Protein AF-A0A954RW34-F1 (afdb_monomer_lite)

Secondary structure (DSSP, 8-state):
-HHHHHHHHHHHHHHHTT-TTGGGSPPHHHHHHHHHHHHHHHHHHHHHHHHHHTT--TTHHHHHHHHHHHHHHHHHHHSSTTHHHHHHHHHHHHIIIIIHHHHHHHHHHHHHHH--

Structure (mmCIF, N/CA/C/O backbone):
data_AF-A0A954RW34-F1
#
_entry.id   AF-A0A954RW34-F1
#
loop_
_atom_site.group_PDB
_atom_site.id
_atom_site.type_symbol
_atom_site.label_atom_id
_atom_site.label_alt_id
_atom_site.label_comp_id
_atom_site.label_asym_id
_atom_site.label_entity_id
_atom_site.label_seq_id
_atom_site.pdbx_PDB_ins_code
_atom_site.Cartn_x
_atom_site.Cartn_y
_atom_site.Cartn_z
_atom_site.occupancy
_atom_site.B_iso_or_equiv
_atom_site.auth_seq_id
_atom_site.auth_comp_id
_atom_site.auth_asym_id
_atom_site.auth_atom_id
_atom_site.pdbx_PDB_model_num
ATOM 1 N N . MET A 1 1 ? 8.282 -12.244 2.580 1.00 64.62 1 MET A N 1
ATOM 2 C CA . MET A 1 1 ? 9.454 -11.401 2.232 1.00 64.62 1 MET A CA 1
ATOM 3 C C . MET A 1 1 ? 10.504 -12.146 1.412 1.00 64.62 1 MET A C 1
ATOM 5 O O . MET A 1 1 ? 10.832 -11.660 0.340 1.00 64.62 1 MET A O 1
ATOM 9 N N . LEU A 1 2 ? 10.958 -13.339 1.829 1.00 74.88 2 LEU A N 1
ATOM 10 C CA . LEU A 1 2 ? 11.878 -14.179 1.035 1.00 74.88 2 LEU A CA 1
ATOM 11 C C . LEU A 1 2 ? 11.380 -14.440 -0.400 1.00 74.88 2 LEU A C 1
ATOM 13 O O . LEU A 1 2 ? 12.141 -14.278 -1.344 1.00 74.88 2 LEU A O 1
ATOM 17 N N . GLY A 1 3 ? 10.086 -14.727 -0.583 1.00 76.81 3 GLY A N 1
ATOM 18 C CA . GLY A 1 3 ? 9.504 -14.915 -1.920 1.00 76.81 3 GLY A CA 1
ATOM 19 C C . GLY A 1 3 ? 9.560 -13.676 -2.826 1.00 76.81 3 GLY A C 1
ATOM 20 O O . GLY A 1 3 ? 9.724 -13.821 -4.031 1.00 76.81 3 GLY A O 1
ATOM 21 N N . GLY A 1 4 ? 9.493 -12.462 -2.264 1.00 75.75 4 GLY A N 1
ATOM 22 C CA . GLY A 1 4 ? 9.601 -11.219 -3.039 1.00 75.75 4 GLY A CA 1
ATOM 23 C C . GLY A 1 4 ? 11.022 -10.983 -3.549 1.00 75.75 4 GLY A C 1
ATOM 24 O O . GLY A 1 4 ? 11.208 -10.639 -4.710 1.00 75.75 4 GLY A O 1
ATOM 25 N N . LEU A 1 5 ? 12.028 -11.255 -2.711 1.00 77.19 5 LEU A N 1
ATOM 26 C CA . LEU A 1 5 ? 13.436 -11.230 -3.121 1.00 77.19 5 LEU A CA 1
ATOM 27 C C . LEU A 1 5 ? 13.737 -12.288 -4.186 1.00 77.19 5 LEU A C 1
ATOM 29 O O . LEU A 1 5 ? 14.382 -11.978 -5.180 1.00 77.19 5 LEU A O 1
ATOM 33 N N . VAL A 1 6 ? 13.223 -13.511 -4.019 1.00 82.44 6 VAL A N 1
ATOM 34 C CA . VAL A 1 6 ? 13.368 -14.579 -5.021 1.00 82.44 6 VAL A CA 1
ATOM 35 C C . VAL A 1 6 ? 12.725 -14.172 -6.348 1.00 82.44 6 VAL A C 1
ATOM 37 O O . VAL A 1 6 ? 13.348 -14.336 -7.391 1.00 82.44 6 VAL A O 1
ATOM 40 N N . ALA A 1 7 ? 11.526 -13.585 -6.320 1.00 78.06 7 ALA A N 1
ATOM 41 C CA . ALA A 1 7 ? 10.860 -13.087 -7.521 1.00 78.06 7 ALA A CA 1
ATOM 42 C C . ALA A 1 7 ? 11.641 -11.944 -8.190 1.00 78.06 7 ALA A C 1
ATOM 44 O O . ALA A 1 7 ? 11.799 -11.945 -9.408 1.00 78.06 7 ALA A O 1
ATOM 45 N N . TRP A 1 8 ? 12.183 -11.001 -7.411 1.00 79.31 8 TRP A N 1
ATOM 46 C CA . TRP A 1 8 ? 13.007 -9.914 -7.942 1.00 79.31 8 TRP A CA 1
ATOM 47 C C . TRP A 1 8 ? 14.288 -10.437 -8.598 1.00 79.31 8 TRP A C 1
ATOM 49 O O . TRP A 1 8 ? 14.586 -10.068 -9.731 1.00 79.31 8 TRP A O 1
ATOM 59 N N . CYS A 1 9 ? 14.999 -11.354 -7.935 1.00 75.38 9 CYS A N 1
ATOM 60 C CA . CYS A 1 9 ? 16.195 -11.993 -8.483 1.00 75.38 9 CYS A CA 1
ATOM 61 C C . CYS A 1 9 ? 15.887 -12.827 -9.734 1.00 75.38 9 CYS A C 1
ATOM 63 O O . CYS A 1 9 ? 16.655 -12.792 -10.692 1.00 75.38 9 CYS A O 1
ATOM 65 N N . ALA A 1 10 ? 14.759 -13.544 -9.759 1.00 78.00 10 ALA A N 1
ATOM 66 C CA . ALA A 1 10 ? 14.333 -14.319 -10.921 1.00 78.00 10 ALA A CA 1
ATOM 67 C C . ALA A 1 10 ? 14.051 -13.416 -12.132 1.00 78.00 10 ALA A C 1
ATOM 69 O O . ALA A 1 10 ? 14.506 -13.714 -13.234 1.00 78.00 10 ALA A O 1
ATOM 70 N N . VAL A 1 11 ? 13.364 -12.286 -11.929 1.00 76.38 11 VAL A N 1
ATOM 71 C CA . VAL A 1 11 ? 13.095 -11.315 -13.001 1.00 76.38 11 VAL A CA 1
ATOM 72 C C . VAL A 1 11 ? 14.373 -10.597 -13.440 1.00 76.38 11 VAL A C 1
ATOM 74 O O . VAL A 1 11 ? 14.574 -10.411 -14.637 1.00 76.38 11 VAL A O 1
ATOM 77 N N . ALA A 1 12 ? 15.275 -10.261 -12.512 1.00 75.94 12 ALA A N 1
ATOM 78 C CA . ALA A 1 12 ? 16.587 -9.703 -12.841 1.00 75.94 12 ALA A CA 1
ATOM 79 C C . ALA A 1 12 ? 17.424 -10.667 -13.699 1.00 75.94 12 ALA A C 1
ATOM 81 O O . ALA A 1 12 ? 17.988 -10.249 -14.707 1.00 75.94 12 ALA A O 1
ATOM 82 N N . GLY A 1 13 ? 17.443 -11.959 -13.352 1.00 75.38 13 GLY A N 1
ATOM 83 C CA . GLY A 1 13 ? 18.112 -12.994 -14.143 1.00 75.38 13 GLY A CA 1
ATOM 84 C C . GLY A 1 13 ? 17.498 -13.166 -15.534 1.00 75.38 13 GLY A C 1
ATOM 85 O O . GLY A 1 13 ? 18.224 -13.297 -16.513 1.00 75.38 13 GLY A O 1
ATOM 86 N N . LEU A 1 14 ? 16.169 -13.087 -15.645 1.00 74.69 14 LEU A N 1
ATOM 87 C CA . LEU A 1 14 ? 15.470 -13.153 -16.932 1.00 74.69 14 LEU A CA 1
ATOM 88 C C . LEU A 1 14 ? 15.799 -11.965 -17.844 1.00 74.69 14 LEU A C 1
ATOM 90 O O . LEU A 1 14 ? 15.942 -12.140 -19.051 1.00 74.69 14 LEU A O 1
ATOM 94 N N . HIS A 1 15 ? 15.943 -10.775 -17.255 1.00 69.69 15 HIS A N 1
ATOM 95 C CA . HIS A 1 15 ? 16.345 -9.560 -17.962 1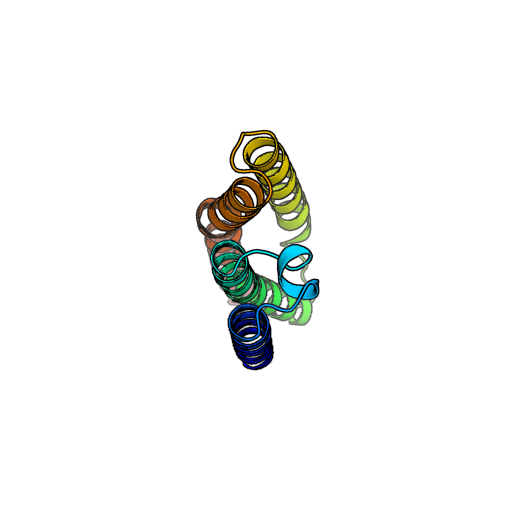.00 69.69 15 HIS A CA 1
ATOM 96 C C . HIS A 1 15 ? 17.798 -9.626 -18.445 1.00 69.69 15 HIS A C 1
ATOM 98 O O . HIS A 1 15 ? 18.115 -9.093 -19.502 1.00 69.69 15 HIS A O 1
ATOM 104 N N . TRP A 1 16 ? 18.673 -10.285 -17.680 1.00 71.88 16 TRP A N 1
ATOM 105 C CA . TRP A 1 16 ? 20.082 -10.480 -18.032 1.00 71.88 16 TRP A CA 1
ATOM 106 C C . TRP A 1 16 ? 20.282 -11.501 -19.159 1.00 71.88 16 TRP A C 1
ATOM 108 O O . TRP A 1 16 ? 21.260 -11.427 -19.891 1.00 71.88 16 TRP A O 1
ATOM 118 N N . LEU A 1 17 ? 19.344 -12.439 -19.305 1.00 79.00 17 LEU A N 1
ATOM 119 C CA . LEU A 1 17 ? 19.338 -13.456 -20.360 1.00 79.00 17 LEU A CA 1
ATOM 120 C C . LEU A 1 17 ? 18.634 -12.991 -21.650 1.00 79.00 17 LEU A C 1
ATOM 122 O O . LEU A 1 17 ? 18.466 -13.806 -22.553 1.00 79.00 17 LEU A O 1
ATOM 126 N N . GLU A 1 18 ? 18.191 -11.725 -21.717 1.00 71.56 18 GLU A N 1
ATOM 127 C CA . GLU A 1 18 ? 17.484 -11.108 -22.859 1.00 71.56 18 GLU A CA 1
ATOM 128 C C . GLU A 1 18 ? 16.353 -11.979 -23.439 1.00 71.56 18 GLU A C 1
ATOM 130 O O . GLU A 1 18 ? 16.065 -11.977 -24.635 1.00 71.56 18 GLU A O 1
ATOM 135 N N . LEU A 1 19 ? 15.688 -12.759 -22.582 1.00 72.38 19 LEU A N 1
ATOM 136 C CA . LEU A 1 19 ? 14.613 -13.632 -23.026 1.00 72.38 19 LEU A CA 1
ATOM 137 C C . LEU A 1 19 ? 13.400 -12.782 -23.439 1.00 72.38 19 LEU A C 1
ATOM 139 O O . LEU A 1 19 ? 13.033 -11.862 -22.708 1.00 72.38 19 LEU A O 1
ATOM 143 N N . PRO A 1 20 ? 12.671 -13.141 -24.512 1.00 68.81 20 PRO A N 1
ATOM 144 C CA . PRO A 1 20 ? 11.463 -12.424 -24.946 1.00 68.81 20 PRO A CA 1
ATOM 145 C C . PRO A 1 20 ? 10.329 -12.442 -23.900 1.00 68.81 20 PRO A C 1
ATOM 147 O O . PRO A 1 20 ? 9.342 -11.720 -24.012 1.00 68.81 20 PRO A O 1
ATOM 150 N N . LEU A 1 21 ? 10.461 -13.255 -22.845 1.00 60.88 21 LEU A N 1
ATOM 151 C CA . LEU A 1 21 ? 9.586 -13.218 -21.673 1.00 60.88 21 LEU A CA 1
ATOM 152 C C . LEU A 1 21 ? 9.810 -11.979 -20.787 1.00 60.88 21 LEU A C 1
ATOM 154 O O . LEU A 1 21 ? 8.887 -11.585 -20.077 1.00 60.88 21 LEU A O 1
ATOM 158 N N . ALA A 1 22 ? 10.999 -11.371 -20.820 1.00 59.53 22 ALA A N 1
ATOM 159 C CA . ALA A 1 22 ? 11.336 -10.192 -20.026 1.00 59.53 22 ALA A CA 1
ATOM 160 C C . ALA A 1 22 ? 10.514 -8.964 -20.447 1.00 59.53 22 ALA A C 1
ATOM 162 O O . ALA A 1 22 ? 10.088 -8.205 -19.585 1.00 59.53 22 ALA A O 1
ATOM 163 N N . GLU A 1 23 ? 10.183 -8.827 -21.736 1.00 61.62 23 GLU A N 1
ATOM 164 C CA . GLU A 1 23 ? 9.311 -7.749 -22.236 1.00 61.62 23 GLU A CA 1
ATOM 165 C C . GLU A 1 23 ? 7.849 -7.889 -21.786 1.00 61.62 23 GLU A C 1
ATOM 167 O O . GLU A 1 23 ? 7.107 -6.909 -21.749 1.00 61.62 23 GLU A O 1
ATOM 172 N N . ARG A 1 24 ? 7.417 -9.104 -21.421 1.00 64.50 24 ARG A N 1
ATOM 173 C CA . ARG A 1 24 ? 6.075 -9.358 -20.870 1.00 64.50 24 ARG A CA 1
ATOM 174 C C . ARG A 1 24 ? 6.005 -9.195 -19.355 1.00 64.50 24 ARG A C 1
ATOM 176 O O . ARG A 1 24 ? 4.907 -9.137 -18.802 1.00 64.50 24 ARG A O 1
ATOM 183 N N . LEU A 1 25 ? 7.152 -9.160 -18.685 1.00 64.81 25 LEU A N 1
ATOM 184 C CA . LEU A 1 25 ? 7.245 -8.982 -17.243 1.00 64.81 25 LEU A CA 1
ATOM 185 C C . LEU A 1 25 ? 7.374 -7.500 -16.893 1.00 64.81 25 LEU A C 1
ATOM 187 O O . LEU A 1 25 ? 7.884 -6.686 -17.658 1.00 64.81 25 LEU A O 1
ATOM 191 N N . LEU A 1 26 ? 6.877 -7.144 -15.708 1.00 64.56 26 LEU A N 1
ATOM 192 C CA . LEU A 1 26 ? 6.955 -5.777 -15.206 1.00 64.56 26 LEU A CA 1
ATOM 193 C C . LEU A 1 26 ? 8.433 -5.341 -15.128 1.00 64.56 26 LEU A C 1
ATOM 195 O O . LEU A 1 26 ? 9.254 -6.121 -14.632 1.00 64.56 26 LEU A O 1
ATOM 199 N N . PRO A 1 27 ? 8.781 -4.103 -15.530 1.00 73.56 27 PRO A N 1
ATOM 200 C CA . PRO A 1 27 ? 10.154 -3.631 -15.423 1.00 73.56 27 PRO A CA 1
ATOM 201 C C . PRO A 1 27 ? 10.669 -3.732 -13.975 1.00 73.56 27 PRO A C 1
ATOM 203 O O . PRO A 1 27 ? 9.904 -3.606 -13.014 1.00 73.56 27 PRO A O 1
ATOM 206 N N . LEU A 1 28 ? 11.983 -3.906 -13.791 1.00 74.75 28 LEU A N 1
ATOM 207 C CA . LEU A 1 28 ? 12.587 -4.120 -12.461 1.00 74.75 28 LEU A CA 1
ATOM 208 C C . LEU A 1 28 ? 12.226 -3.030 -11.433 1.00 74.75 28 LEU A C 1
ATOM 210 O O . LEU A 1 28 ? 12.102 -3.314 -10.241 1.00 74.75 28 LEU A O 1
ATOM 214 N N . LYS A 1 29 ? 12.054 -1.783 -11.891 1.00 77.00 29 LYS A N 1
ATOM 215 C CA . LYS A 1 29 ? 11.732 -0.623 -11.044 1.00 77.00 29 LYS A CA 1
ATOM 216 C C . LYS A 1 29 ? 10.335 -0.726 -10.404 1.00 77.00 29 LYS A C 1
ATOM 218 O O . LYS A 1 29 ? 10.272 -0.755 -9.175 1.00 77.00 29 LYS A O 1
ATOM 223 N N . PRO A 1 30 ? 9.221 -0.815 -11.162 1.00 80.25 30 PRO A N 1
ATOM 224 C CA . PRO A 1 30 ? 7.898 -0.998 -10.570 1.00 80.25 30 PRO A CA 1
ATOM 225 C C . PRO A 1 30 ? 7.792 -2.299 -9.771 1.00 80.25 30 PRO A C 1
ATOM 227 O O . PRO A 1 30 ? 7.103 -2.317 -8.757 1.00 80.25 30 PRO A O 1
ATOM 230 N N . LEU A 1 31 ? 8.524 -3.356 -10.140 1.00 81.06 31 LEU A N 1
ATOM 231 C CA . LEU A 1 31 ? 8.545 -4.596 -9.363 1.00 81.06 31 LEU A CA 1
ATOM 232 C C . LEU A 1 31 ? 9.123 -4.388 -7.951 1.00 81.06 31 LEU A C 1
ATOM 234 O O . LEU A 1 31 ? 8.535 -4.854 -6.975 1.00 81.06 31 LEU A O 1
ATOM 238 N N . ALA A 1 32 ? 10.222 -3.640 -7.815 1.00 81.31 32 ALA A N 1
ATOM 239 C CA . ALA A 1 32 ? 10.798 -3.312 -6.508 1.00 81.31 32 ALA A CA 1
ATOM 240 C C . ALA A 1 32 ? 9.833 -2.492 -5.630 1.00 81.31 32 ALA A C 1
ATOM 242 O O . ALA A 1 32 ? 9.679 -2.778 -4.441 1.00 81.31 32 ALA A O 1
ATOM 243 N N . ILE A 1 33 ? 9.137 -1.514 -6.221 1.00 83.94 33 ILE A N 1
ATOM 244 C CA . ILE A 1 33 ? 8.136 -0.707 -5.505 1.00 83.94 33 ILE A CA 1
ATOM 245 C C . ILE A 1 33 ? 6.963 -1.588 -5.060 1.00 83.94 33 ILE A C 1
ATOM 247 O O . ILE A 1 33 ? 6.513 -1.481 -3.921 1.00 83.94 33 ILE A O 1
ATOM 251 N N . LEU A 1 34 ? 6.513 -2.512 -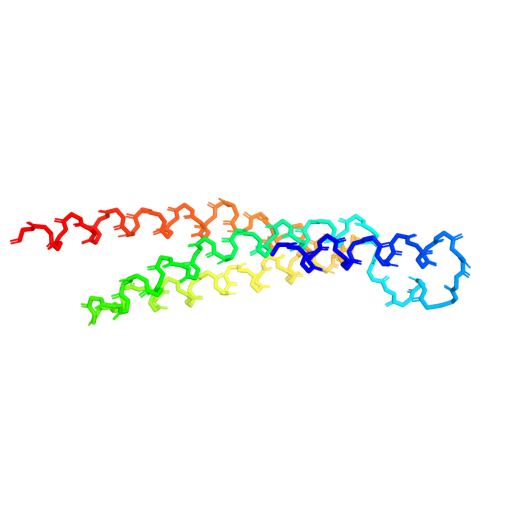5.912 1.00 84.50 34 LEU A N 1
ATOM 252 C CA . LEU A 1 34 ? 5.426 -3.435 -5.593 1.00 84.50 34 LEU A CA 1
ATOM 253 C C . LEU A 1 34 ? 5.796 -4.371 -4.435 1.00 84.50 34 LEU A C 1
ATOM 255 O O . LEU A 1 34 ? 4.976 -4.608 -3.549 1.00 84.50 34 LEU A O 1
ATOM 259 N N . ILE A 1 35 ? 7.045 -4.847 -4.382 1.00 84.25 35 ILE A N 1
ATOM 260 C CA . ILE A 1 35 ? 7.556 -5.585 -3.219 1.00 84.25 35 ILE A CA 1
ATOM 261 C C . ILE A 1 35 ? 7.480 -4.708 -1.965 1.00 84.25 35 ILE A C 1
ATOM 263 O O . ILE A 1 35 ? 6.970 -5.163 -0.941 1.00 84.25 35 ILE A O 1
ATOM 267 N N . GLY A 1 36 ? 7.894 -3.442 -2.041 1.00 84.44 36 GLY A N 1
ATOM 268 C CA . GLY A 1 36 ? 7.709 -2.480 -0.951 1.00 84.44 36 GLY A CA 1
ATOM 269 C C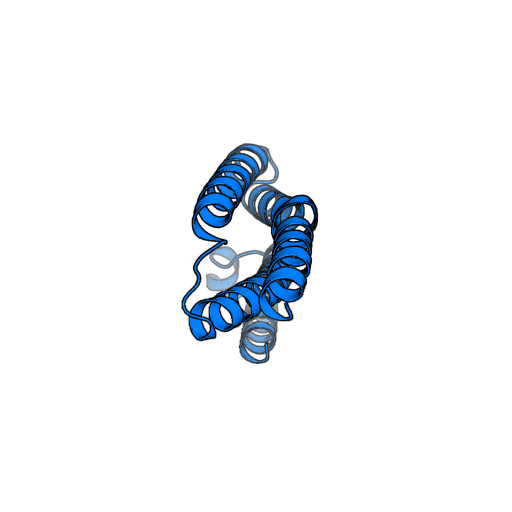 . GLY A 1 36 ? 6.245 -2.363 -0.506 1.00 84.44 36 GLY A C 1
ATOM 270 O O . GLY A 1 36 ? 5.957 -2.442 0.690 1.00 84.44 36 GLY A O 1
ATOM 271 N N . CYS A 1 37 ? 5.305 -2.275 -1.453 1.00 85.62 37 CYS A N 1
ATOM 272 C CA . CYS A 1 37 ? 3.871 -2.274 -1.156 1.00 85.62 37 CYS A CA 1
ATOM 273 C C . CYS A 1 37 ? 3.439 -3.528 -0.386 1.00 85.62 37 CYS A C 1
ATOM 275 O O . CYS A 1 37 ? 2.697 -3.411 0.587 1.00 85.62 37 CYS A O 1
ATOM 277 N N . THR A 1 38 ? 3.913 -4.720 -0.773 1.00 85.12 38 THR A N 1
ATOM 278 C CA . THR A 1 38 ? 3.557 -5.967 -0.067 1.00 85.12 38 THR A CA 1
ATOM 279 C C . THR A 1 38 ? 4.039 -5.978 1.383 1.00 85.12 38 THR A C 1
ATOM 281 O O . THR A 1 38 ? 3.322 -6.448 2.264 1.00 85.12 38 THR A O 1
ATOM 284 N N . ILE A 1 39 ? 5.215 -5.407 1.664 1.00 86.44 39 ILE A N 1
ATOM 285 C CA . ILE A 1 39 ? 5.740 -5.281 3.031 1.00 86.44 39 ILE A CA 1
ATOM 286 C C . ILE A 1 39 ? 4.808 -4.419 3.888 1.00 86.44 39 ILE A C 1
ATOM 288 O O . ILE A 1 39 ? 4.443 -4.812 4.996 1.00 86.44 39 ILE A O 1
ATOM 292 N N . LEU A 1 40 ? 4.395 -3.266 3.363 1.00 85.25 40 LEU A N 1
ATOM 293 C CA . LEU A 1 40 ? 3.473 -2.364 4.054 1.00 85.25 40 LEU A CA 1
ATOM 294 C C . LEU A 1 40 ? 2.103 -3.013 4.268 1.00 85.25 40 LEU A C 1
ATOM 296 O O . LEU A 1 40 ? 1.530 -2.902 5.350 1.00 85.25 40 LEU A O 1
ATOM 300 N N . HIS A 1 41 ? 1.612 -3.747 3.271 1.00 84.56 41 HIS A N 1
ATOM 301 C CA . HIS A 1 41 ? 0.345 -4.464 3.367 1.00 84.56 41 HIS A CA 1
ATOM 302 C C . HIS A 1 41 ? 0.370 -5.538 4.464 1.00 84.56 41 HIS A C 1
ATOM 304 O O . HIS A 1 41 ? -0.594 -5.678 5.210 1.00 84.56 41 HIS A O 1
ATOM 310 N N . HIS A 1 42 ? 1.494 -6.240 4.640 1.00 86.88 42 HIS A N 1
ATOM 311 C CA . HIS A 1 42 ? 1.644 -7.220 5.719 1.00 86.88 42 HIS A CA 1
ATOM 312 C C . HIS A 1 42 ? 1.549 -6.608 7.122 1.00 86.88 42 HIS A C 1
ATOM 314 O O . HIS A 1 42 ? 1.040 -7.264 8.035 1.00 86.88 42 HIS A O 1
ATOM 320 N N . ILE A 1 43 ? 2.024 -5.372 7.312 1.00 85.38 43 ILE A N 1
ATOM 321 C CA . ILE A 1 43 ? 1.888 -4.662 8.594 1.00 85.38 43 ILE A CA 1
ATOM 322 C C . ILE A 1 43 ? 0.409 -4.439 8.894 1.00 85.38 43 ILE A C 1
ATOM 324 O O . ILE A 1 43 ? -0.044 -4.751 9.997 1.00 85.38 43 ILE A O 1
ATOM 328 N N . SER A 1 44 ? -0.337 -3.952 7.899 1.00 83.75 44 SER A N 1
ATOM 329 C CA . SER A 1 44 ? -1.787 -3.836 7.977 1.00 83.75 44 SER A CA 1
ATOM 330 C C . SER A 1 44 ? -2.399 -5.199 8.306 1.00 83.75 44 SER A C 1
ATOM 332 O O . SER A 1 44 ? -2.882 -5.383 9.414 1.00 83.75 44 SER A O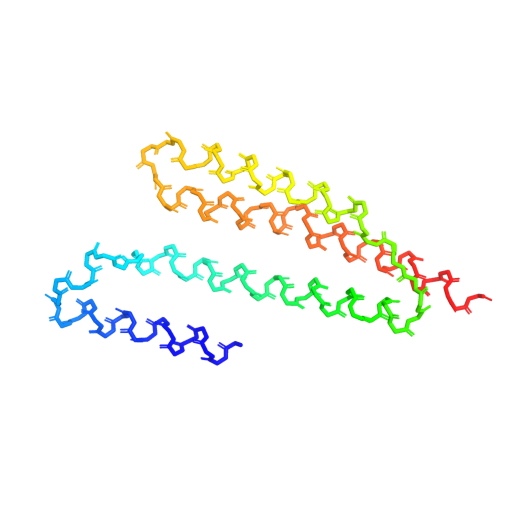 1
ATOM 334 N N . ASP A 1 45 ? -2.281 -6.221 7.465 1.00 84.38 45 ASP A N 1
ATOM 335 C CA . ASP A 1 45 ? -2.923 -7.520 7.726 1.00 84.38 45 ASP A CA 1
ATOM 336 C C . ASP A 1 45 ? -2.656 -8.096 9.124 1.00 84.38 45 ASP A C 1
ATOM 338 O O . ASP A 1 45 ? -3.581 -8.584 9.781 1.00 84.38 45 ASP A O 1
ATOM 342 N N . SER A 1 46 ? -1.429 -7.955 9.629 1.00 86.62 46 SER A N 1
ATOM 343 C CA . SER A 1 46 ? -1.066 -8.376 10.988 1.00 86.62 46 SER A CA 1
ATOM 344 C C . SER A 1 46 ? -1.894 -7.664 12.070 1.00 86.62 46 SER A C 1
ATOM 346 O O . SER A 1 46 ? -2.385 -8.300 13.005 1.00 86.62 46 SER A O 1
ATOM 348 N N . LEU A 1 47 ? -2.109 -6.351 11.940 1.00 84.25 47 LEU A N 1
ATOM 349 C CA . LEU A 1 47 ? -2.941 -5.557 12.854 1.00 84.25 47 LEU A CA 1
ATOM 350 C C . LEU A 1 47 ? -4.421 -5.973 12.795 1.00 84.25 47 LEU A C 1
ATOM 352 O O . LEU A 1 47 ? -5.103 -5.986 13.822 1.00 84.25 47 LEU A O 1
ATOM 356 N N . SER A 1 48 ? -4.921 -6.343 11.613 1.00 83.31 48 SER A N 1
ATOM 357 C CA . SER A 1 48 ? -6.314 -6.772 11.429 1.00 83.31 48 SER A CA 1
ATOM 358 C C . SER A 1 48 ? -6.550 -8.149 12.032 1.00 83.31 48 SER A C 1
ATOM 360 O O . SER A 1 48 ? -7.518 -8.348 12.768 1.00 83.31 48 SER A O 1
ATOM 362 N N . GLN A 1 49 ? -5.620 -9.083 11.817 1.00 85.38 49 GLN A N 1
ATOM 363 C CA . GLN A 1 49 ? -5.645 -10.392 12.469 1.00 85.38 49 GLN A CA 1
ATOM 364 C C . GLN A 1 49 ? -5.590 -10.258 13.998 1.00 85.38 49 GLN A C 1
ATOM 366 O O . GLN A 1 49 ? -6.362 -10.916 14.698 1.00 85.38 49 GLN A O 1
ATOM 371 N N . TYR A 1 50 ? -4.763 -9.346 14.525 1.00 83.94 50 TYR A N 1
ATOM 372 C CA . TYR A 1 50 ? -4.722 -9.048 15.960 1.00 83.94 50 TYR A CA 1
ATOM 373 C C . TYR A 1 50 ? -6.074 -8.549 16.504 1.00 83.94 50 TYR A C 1
ATOM 375 O O . TYR A 1 50 ? -6.505 -8.963 17.584 1.00 83.94 50 TYR A O 1
ATOM 383 N N . ALA A 1 51 ? -6.773 -7.679 15.770 1.00 81.38 51 ALA A N 1
ATOM 384 C CA . ALA A 1 51 ? -8.094 -7.199 16.181 1.00 81.38 51 ALA A CA 1
ATOM 385 C C . ALA A 1 51 ? -9.180 -8.280 16.093 1.00 81.38 51 ALA A C 1
ATOM 387 O O . ALA A 1 51 ? -9.998 -8.403 17.008 1.00 81.38 51 ALA A O 1
ATOM 388 N N . ARG A 1 52 ? -9.138 -9.129 15.059 1.00 81.56 52 ARG A N 1
ATOM 389 C CA . ARG A 1 52 ? -10.033 -10.289 14.929 1.00 81.56 52 ARG A CA 1
ATOM 390 C C . ARG A 1 52 ? -9.863 -11.287 16.068 1.00 81.56 52 ARG A C 1
ATOM 392 O O . ARG A 1 52 ? -10.860 -11.830 16.538 1.00 81.56 52 ARG A O 1
ATOM 399 N N . ALA A 1 53 ? -8.644 -11.465 16.581 1.00 83.56 53 ALA A N 1
ATOM 400 C CA . ALA A 1 53 ? -8.405 -12.282 17.773 1.00 83.56 53 ALA A CA 1
ATOM 401 C C . ALA A 1 53 ? -9.156 -11.755 19.015 1.00 83.56 53 ALA A C 1
ATOM 403 O O . ALA A 1 53 ? -9.569 -12.538 19.864 1.00 83.56 53 ALA A O 1
ATOM 404 N N . HIS A 1 54 ? -9.418 -10.445 19.084 1.00 81.12 54 HIS A N 1
ATOM 405 C CA . HIS A 1 54 ? -10.228 -9.808 20.129 1.00 81.12 54 HIS A CA 1
ATOM 406 C C . HIS A 1 54 ? -11.730 -9.745 19.778 1.00 81.12 54 HIS A C 1
ATOM 408 O O . HIS A 1 54 ? -12.490 -9.048 20.450 1.00 81.12 54 HIS A O 1
ATOM 414 N N . LYS A 1 55 ? -12.173 -10.458 18.726 1.00 77.12 55 LYS A N 1
ATOM 415 C CA . LYS A 1 55 ? -13.553 -10.483 18.200 1.00 77.12 55 LYS A CA 1
ATOM 416 C C . LYS A 1 55 ? -14.126 -9.099 17.866 1.00 77.12 55 LYS A C 1
ATOM 418 O O . LYS A 1 55 ? -15.336 -8.891 17.942 1.00 77.12 55 LYS A O 1
ATOM 423 N N . ARG A 1 56 ? -13.276 -8.138 17.490 1.00 75.94 56 ARG A N 1
ATOM 424 C CA . ARG A 1 56 ? -13.704 -6.810 17.029 1.00 75.94 56 ARG A CA 1
ATOM 425 C C . ARG A 1 56 ? -13.145 -6.543 15.639 1.00 75.94 56 ARG A C 1
ATOM 427 O O . ARG A 1 56 ? -11.957 -6.735 15.406 1.00 75.94 56 ARG A O 1
ATOM 434 N N . GLU A 1 57 ? -13.981 -6.035 14.738 1.00 74.75 57 GLU A N 1
ATOM 435 C CA . GLU A 1 57 ? -13.568 -5.643 13.384 1.00 74.75 57 GLU A CA 1
ATOM 436 C C . GLU A 1 57 ? -13.692 -4.122 13.171 1.00 74.75 57 GLU A C 1
ATOM 438 O O . GLU A 1 57 ? -14.510 -3.661 12.377 1.00 74.75 57 GLU A O 1
ATOM 443 N N . PRO A 1 58 ? -12.878 -3.297 13.861 1.00 74.19 58 PRO A N 1
ATOM 444 C CA . PRO A 1 58 ? -12.938 -1.840 13.717 1.00 74.19 58 PRO A CA 1
ATOM 445 C C . PRO A 1 58 ? -12.455 -1.346 12.341 1.00 74.19 58 PRO A C 1
ATOM 447 O O . PRO A 1 58 ? -12.614 -0.172 12.020 1.00 74.19 58 PRO A O 1
ATOM 450 N N . PHE A 1 59 ? -11.844 -2.216 11.532 1.00 78.62 59 PHE A N 1
ATOM 451 C CA . PHE A 1 59 ? -11.136 -1.831 10.311 1.00 78.62 59 PHE A CA 1
ATOM 452 C C . PHE A 1 59 ? -11.961 -1.951 9.023 1.00 78.62 59 PHE A C 1
ATOM 454 O O . PHE A 1 59 ? -11.468 -1.538 7.980 1.00 78.62 59 PHE A O 1
ATOM 461 N N . VAL A 1 60 ? -13.195 -2.475 9.051 1.00 79.12 60 VAL A N 1
ATOM 462 C CA . VAL A 1 60 ? -13.980 -2.730 7.820 1.00 79.12 60 VAL A CA 1
ATOM 463 C C . VAL A 1 60 ? -14.235 -1.444 7.027 1.00 79.12 60 VAL A C 1
ATOM 465 O O . VAL A 1 60 ? -13.953 -1.391 5.833 1.00 79.12 60 VAL A O 1
ATOM 468 N N . GLY A 1 61 ? -14.692 -0.378 7.692 1.00 81.12 61 GLY A N 1
ATOM 469 C CA . GLY A 1 61 ? -14.905 0.916 7.032 1.00 81.12 61 GLY A CA 1
ATOM 470 C C . GLY A 1 61 ? -13.606 1.517 6.486 1.00 81.12 61 GLY A C 1
ATOM 471 O O . GLY A 1 61 ? -13.581 2.054 5.382 1.00 81.12 61 GLY A O 1
ATOM 472 N N . LEU A 1 62 ? -12.500 1.352 7.220 1.00 83.25 62 LEU A N 1
ATOM 473 C CA . LEU A 1 62 ? -11.190 1.816 6.772 1.00 83.25 62 LEU A CA 1
ATOM 474 C C . LEU A 1 62 ? -10.704 1.041 5.544 1.00 83.25 62 LEU A C 1
ATOM 476 O O . LEU A 1 62 ? -10.169 1.647 4.624 1.00 83.25 62 LEU A O 1
ATOM 480 N N . PHE A 1 63 ? -10.937 -0.271 5.494 1.00 84.44 63 PHE A N 1
ATOM 481 C CA . PHE A 1 63 ? -10.631 -1.097 4.329 1.00 84.44 63 PHE A CA 1
ATOM 482 C C . PHE A 1 63 ? -11.332 -0.581 3.073 1.00 84.44 63 PHE A C 1
ATOM 484 O O . PHE A 1 63 ? -10.697 -0.491 2.024 1.00 84.44 63 PHE A O 1
ATOM 491 N N . VAL A 1 64 ? -12.611 -0.209 3.166 1.00 88.19 64 VAL A N 1
ATOM 492 C CA . VAL A 1 64 ? -13.354 0.343 2.023 1.00 88.19 64 VAL A CA 1
ATOM 493 C C . VAL A 1 64 ? -12.746 1.673 1.579 1.00 88.19 64 VAL A C 1
ATOM 495 O O . VAL A 1 64 ? -12.395 1.821 0.410 1.00 88.19 64 VAL A O 1
ATOM 498 N N . CYS A 1 65 ? -12.540 2.614 2.505 1.00 89.44 65 CYS A N 1
ATOM 499 C CA . CYS A 1 65 ? -11.958 3.921 2.186 1.00 89.44 65 CYS A CA 1
ATOM 500 C C . CYS A 1 65 ? -10.548 3.805 1.589 1.00 89.44 65 CYS A C 1
ATOM 502 O O . CYS A 1 65 ? -10.246 4.452 0.588 1.00 89.44 65 CYS A O 1
ATOM 504 N N . SER A 1 66 ? -9.694 2.958 2.169 1.00 86.81 66 SER A N 1
ATOM 505 C CA . SER A 1 66 ? -8.345 2.701 1.665 1.00 86.81 66 SER A CA 1
ATOM 506 C C . SER A 1 66 ? -8.377 2.098 0.264 1.00 86.81 66 SER A C 1
ATOM 508 O O . SER A 1 66 ? -7.665 2.587 -0.605 1.00 86.81 66 SER A O 1
ATOM 510 N N . ASN A 1 67 ? -9.219 1.092 0.004 1.00 89.56 67 ASN A N 1
ATOM 511 C CA . ASN A 1 67 ? -9.310 0.480 -1.326 1.00 89.56 67 ASN A CA 1
ATOM 512 C C . ASN A 1 67 ? -9.855 1.444 -2.385 1.00 89.56 67 ASN A C 1
ATOM 514 O O . ASN A 1 67 ? -9.377 1.426 -3.519 1.00 89.56 67 ASN A O 1
ATOM 518 N N . LEU A 1 68 ? -10.800 2.319 -2.032 1.00 93.19 68 LEU A N 1
ATOM 519 C CA . LEU A 1 68 ? -11.275 3.367 -2.939 1.00 93.19 68 LEU A CA 1
ATOM 520 C C . LEU A 1 68 ? -10.164 4.373 -3.259 1.00 93.19 68 LEU A C 1
ATOM 522 O O . LEU A 1 68 ? -9.932 4.669 -4.430 1.00 93.19 68 LEU A O 1
ATOM 526 N N . ALA A 1 69 ? -9.430 4.840 -2.245 1.00 90.44 69 ALA A N 1
ATOM 527 C CA . ALA A 1 69 ? -8.300 5.747 -2.436 1.00 90.44 69 ALA A CA 1
ATOM 528 C C . ALA A 1 69 ? -7.190 5.109 -3.288 1.00 90.44 69 ALA A C 1
ATOM 530 O O . ALA A 1 69 ? -6.656 5.751 -4.190 1.00 90.44 69 ALA A O 1
ATOM 531 N N . ILE A 1 70 ? -6.880 3.831 -3.044 1.00 90.50 70 ILE A N 1
ATOM 532 C CA . ILE A 1 70 ? -5.925 3.047 -3.834 1.00 90.50 70 ILE A CA 1
ATOM 533 C C . ILE A 1 70 ? -6.391 2.945 -5.287 1.00 90.50 70 ILE A C 1
ATOM 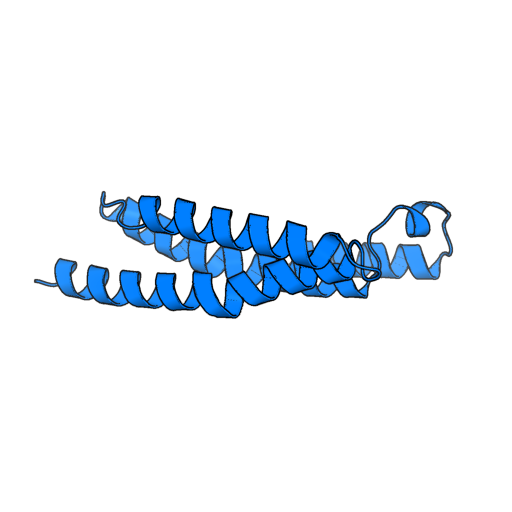535 O O . ILE A 1 70 ? -5.618 3.236 -6.193 1.00 90.50 70 ILE A O 1
ATOM 539 N N . THR A 1 71 ? -7.651 2.567 -5.513 1.00 90.50 71 THR A N 1
ATOM 540 C CA . THR A 1 71 ? -8.215 2.411 -6.862 1.00 90.50 71 THR A CA 1
ATOM 541 C C . THR A 1 71 ? -8.150 3.726 -7.628 1.00 90.50 71 THR A C 1
ATOM 543 O O . THR A 1 71 ? -7.702 3.752 -8.772 1.00 90.50 71 THR A O 1
ATOM 546 N N . PHE A 1 72 ? -8.526 4.830 -6.980 1.00 90.88 72 PHE A N 1
ATOM 547 C CA . PHE A 1 72 ? -8.450 6.158 -7.572 1.00 90.88 72 PHE A CA 1
ATOM 548 C C . PHE A 1 72 ? -7.006 6.561 -7.900 1.00 90.88 72 PHE A C 1
ATOM 550 O O . PHE A 1 72 ? -6.740 7.032 -9.001 1.00 90.88 72 PHE A O 1
ATOM 557 N N . ALA A 1 73 ? -6.058 6.327 -6.989 1.00 88.31 73 ALA A N 1
ATOM 558 C CA . ALA A 1 73 ? -4.652 6.659 -7.211 1.00 88.31 73 ALA A CA 1
ATOM 559 C C . ALA A 1 73 ? -4.001 5.807 -8.310 1.00 88.31 73 ALA A C 1
ATOM 561 O O . ALA A 1 73 ? -3.200 6.324 -9.085 1.00 88.31 73 ALA A O 1
ATOM 562 N N . ILE A 1 74 ? -4.356 4.522 -8.403 1.00 89.19 74 ILE A N 1
ATOM 563 C CA . ILE A 1 74 ? -3.916 3.632 -9.485 1.00 89.19 74 ILE A CA 1
ATOM 564 C C . ILE A 1 74 ? -4.487 4.106 -10.817 1.00 89.19 74 ILE A C 1
ATOM 566 O O . ILE A 1 74 ? -3.744 4.208 -11.789 1.00 89.19 74 ILE A O 1
ATOM 570 N N . TRP A 1 75 ? -5.786 4.407 -10.865 1.00 88.50 75 TRP A N 1
ATOM 571 C CA . TRP A 1 75 ? -6.444 4.883 -12.078 1.00 88.50 75 TRP A CA 1
ATOM 572 C C . TRP A 1 75 ? -5.835 6.205 -12.553 1.00 88.50 75 TRP A C 1
ATOM 574 O O . TRP A 1 75 ? -5.429 6.319 -13.705 1.00 88.50 75 TRP A O 1
ATOM 584 N N . TRP A 1 76 ? -5.671 7.164 -11.641 1.00 87.50 76 TRP A N 1
ATOM 585 C CA . TRP A 1 76 ? -5.063 8.458 -11.933 1.00 87.50 76 TRP A CA 1
ATOM 586 C C . TRP A 1 76 ? -3.597 8.332 -12.369 1.00 87.50 76 TRP A C 1
ATOM 588 O O . TRP A 1 76 ? -3.193 8.906 -13.377 1.00 87.50 76 TRP A O 1
ATOM 598 N N . GLY A 1 77 ? -2.795 7.551 -11.640 1.00 81.44 77 GLY A N 1
ATOM 599 C CA . GLY A 1 77 ? -1.373 7.359 -11.934 1.00 81.44 77 GLY A CA 1
ATOM 600 C C . GLY A 1 77 ? -1.108 6.507 -13.178 1.00 81.44 77 GLY A C 1
ATOM 601 O O . GLY A 1 77 ? -0.090 6.697 -13.838 1.00 81.44 77 GLY A O 1
ATOM 602 N N . GLY A 1 78 ? -2.010 5.580 -13.507 1.00 81.56 78 GLY A N 1
ATOM 603 C CA . GLY A 1 78 ? -1.901 4.688 -14.661 1.00 81.56 78 GLY A CA 1
ATOM 604 C C . GLY A 1 78 ? -2.397 5.287 -15.977 1.00 81.56 78 GLY A C 1
ATOM 605 O O . GLY A 1 78 ? -2.026 4.789 -17.035 1.00 81.56 78 GLY A O 1
ATOM 606 N N . HIS A 1 79 ? -3.204 6.350 -15.928 1.00 77.38 79 HIS A N 1
ATOM 607 C CA . HIS A 1 79 ? -3.749 7.011 -17.119 1.00 77.38 79 HIS A CA 1
ATOM 608 C C . HIS A 1 79 ? -2.724 7.904 -17.854 1.00 77.38 79 HIS A C 1
ATOM 610 O O . HIS A 1 79 ? -2.964 8.315 -18.987 1.00 77.38 79 HIS A O 1
ATOM 616 N N . GLY A 1 80 ? -1.588 8.233 -17.228 1.00 71.88 80 GLY A N 1
ATOM 617 C CA . GLY A 1 80 ? -0.527 9.045 -17.839 1.00 71.88 80 GLY A CA 1
ATOM 618 C C . GLY A 1 80 ? 0.516 8.241 -18.629 1.00 71.88 80 GLY A C 1
ATOM 619 O O . GLY A 1 80 ? 0.514 7.012 -18.633 1.00 71.88 80 GLY A O 1
ATOM 620 N N . GLU A 1 81 ? 1.494 8.943 -19.218 1.00 70.62 81 GLU A N 1
ATOM 621 C CA . GLU A 1 81 ? 2.627 8.356 -19.972 1.00 70.62 81 GLU A CA 1
ATOM 622 C C . GLU A 1 81 ? 3.493 7.386 -19.142 1.00 70.62 81 GLU A C 1
ATOM 624 O O . GLU A 1 81 ? 4.239 6.574 -19.683 1.00 70.62 81 GLU A O 1
ATOM 629 N N . ALA A 1 82 ? 3.378 7.437 -17.811 1.00 69.31 82 ALA A N 1
ATOM 630 C CA . ALA A 1 82 ? 4.085 6.553 -16.890 1.00 69.31 82 ALA A CA 1
ATOM 631 C C . ALA A 1 82 ? 3.525 5.113 -16.850 1.00 69.31 82 ALA A C 1
ATOM 633 O O . ALA A 1 82 ? 4.188 4.225 -16.297 1.00 69.31 82 ALA A O 1
ATOM 634 N N . GLY A 1 83 ? 2.319 4.877 -17.390 1.00 81.00 83 GLY A N 1
ATOM 635 C CA . GLY A 1 83 ? 1.672 3.566 -17.490 1.00 81.00 83 GLY A CA 1
ATOM 636 C C . GLY A 1 83 ? 1.732 2.754 -16.190 1.00 81.00 83 GLY A C 1
ATOM 637 O O . GLY A 1 83 ? 1.318 3.205 -15.120 1.00 81.00 83 GLY A O 1
ATOM 638 N N . ALA A 1 84 ? 2.311 1.552 -16.260 1.00 79.00 84 ALA A N 1
ATOM 639 C CA . ALA A 1 84 ? 2.442 0.651 -15.111 1.00 79.00 84 ALA A CA 1
ATOM 640 C C . ALA A 1 84 ? 3.262 1.242 -13.947 1.00 79.00 84 ALA A C 1
ATOM 642 O O . ALA A 1 84 ? 2.985 0.947 -12.786 1.00 79.00 84 ALA A O 1
ATOM 643 N N . THR A 1 85 ? 4.252 2.095 -14.224 1.00 82.31 85 THR A N 1
ATOM 644 C CA . THR A 1 85 ? 5.083 2.691 -13.164 1.00 82.31 85 THR A CA 1
ATOM 645 C C . THR A 1 85 ? 4.290 3.719 -12.364 1.00 82.31 85 THR A C 1
ATOM 647 O O . THR A 1 85 ? 4.352 3.721 -11.136 1.00 82.31 85 THR A O 1
ATOM 650 N N . GLY A 1 86 ? 3.495 4.553 -13.041 1.00 83.19 86 GLY A N 1
ATOM 651 C CA . GLY A 1 86 ? 2.644 5.547 -12.387 1.00 83.19 86 GLY A CA 1
ATOM 652 C C . GLY A 1 86 ? 1.566 4.908 -11.509 1.00 83.19 86 GLY A C 1
ATOM 653 O O . GLY A 1 86 ? 1.362 5.342 -10.375 1.00 83.19 86 GLY A O 1
ATOM 654 N N . ALA A 1 87 ? 0.960 3.812 -11.975 1.00 85.62 87 ALA A N 1
ATOM 655 C CA . ALA A 1 87 ? 0.006 3.022 -11.197 1.00 85.62 87 ALA A CA 1
ATOM 656 C C . ALA A 1 87 ? 0.614 2.483 -9.886 1.00 85.62 87 ALA A C 1
ATOM 658 O O . ALA A 1 87 ? 0.036 2.648 -8.809 1.00 85.62 87 ALA A O 1
ATOM 659 N N . VAL A 1 88 ? 1.805 1.876 -9.955 1.00 87.38 88 VAL A N 1
ATOM 660 C CA . VAL A 1 88 ? 2.476 1.308 -8.774 1.00 87.38 88 VAL A CA 1
ATOM 661 C C . VAL A 1 88 ? 2.949 2.402 -7.810 1.00 87.38 88 VAL A C 1
ATOM 663 O O . VAL A 1 88 ? 2.809 2.248 -6.596 1.00 87.38 88 VAL A O 1
ATOM 666 N N . CYS A 1 89 ? 3.443 3.532 -8.321 1.00 86.62 89 CYS A N 1
ATOM 667 C CA . CYS A 1 89 ? 3.790 4.691 -7.495 1.00 86.62 89 CYS A CA 1
ATOM 668 C C . CYS A 1 89 ? 2.567 5.269 -6.769 1.00 86.62 89 CYS A C 1
ATOM 670 O O . CYS A 1 89 ? 2.653 5.560 -5.577 1.00 86.62 89 CYS A O 1
ATOM 672 N N . GLY A 1 90 ? 1.425 5.395 -7.454 1.00 87.00 90 GLY A N 1
ATOM 673 C CA . GLY A 1 90 ? 0.170 5.845 -6.847 1.00 87.00 90 GLY A CA 1
ATOM 674 C C . GLY A 1 90 ? -0.290 4.913 -5.728 1.00 87.00 90 GLY A C 1
ATOM 675 O O . GLY A 1 90 ? -0.631 5.366 -4.634 1.00 87.00 90 GLY A O 1
ATOM 676 N N . PHE A 1 91 ? -0.205 3.601 -5.955 1.00 88.19 91 PHE A N 1
ATOM 677 C CA . PHE A 1 91 ? -0.507 2.608 -4.927 1.00 88.19 91 PHE A CA 1
ATOM 678 C C . PHE A 1 91 ? 0.409 2.735 -3.699 1.00 88.19 91 PHE A C 1
ATOM 680 O O . PHE A 1 91 ? -0.075 2.784 -2.566 1.00 88.19 91 PHE A O 1
ATOM 687 N N . PHE A 1 92 ? 1.723 2.843 -3.914 1.00 88.38 92 PHE A N 1
ATOM 688 C CA . PHE A 1 92 ? 2.705 3.000 -2.839 1.00 88.38 92 PHE A CA 1
ATOM 689 C C . PHE A 1 92 ? 2.490 4.291 -2.035 1.00 88.38 92 PHE A C 1
ATOM 691 O O . PHE A 1 92 ? 2.543 4.274 -0.803 1.00 88.38 92 PHE A O 1
ATOM 698 N N . ALA A 1 93 ? 2.174 5.397 -2.716 1.00 89.88 93 ALA A N 1
ATOM 699 C CA . ALA A 1 93 ? 1.894 6.681 -2.084 1.00 89.88 93 ALA A CA 1
ATOM 700 C C . ALA A 1 93 ? 0.668 6.616 -1.159 1.00 89.88 93 ALA A C 1
ATOM 702 O O . ALA A 1 93 ? 0.727 7.109 -0.034 1.00 89.88 93 ALA A O 1
ATOM 703 N N . VAL A 1 94 ? -0.420 5.961 -1.579 1.00 89.81 94 VAL A N 1
ATOM 704 C CA . VAL A 1 94 ? -1.614 5.790 -0.729 1.00 89.81 94 VAL A CA 1
ATOM 705 C C . VAL A 1 94 ? -1.347 4.844 0.442 1.00 89.81 94 VAL A C 1
ATOM 707 O O . VAL A 1 94 ? -1.858 5.058 1.545 1.00 89.81 94 VAL A O 1
ATOM 710 N N . LEU A 1 95 ? -0.531 3.808 0.242 1.00 88.69 95 LEU A N 1
ATOM 711 C CA . LEU A 1 95 ? -0.129 2.900 1.316 1.00 88.69 95 LEU A CA 1
ATOM 712 C C . LEU A 1 95 ? 0.622 3.637 2.430 1.00 88.69 95 LEU A C 1
ATOM 714 O O . LEU A 1 95 ? 0.223 3.536 3.590 1.00 88.69 95 LEU A O 1
ATOM 718 N N . ILE A 1 96 ? 1.655 4.409 2.082 1.00 90.62 96 ILE A N 1
ATOM 719 C CA . ILE A 1 96 ? 2.467 5.152 3.059 1.00 90.62 96 ILE A CA 1
ATOM 720 C C . ILE A 1 96 ? 1.728 6.368 3.616 1.00 90.62 96 ILE A C 1
ATOM 722 O O . ILE A 1 96 ? 1.798 6.619 4.814 1.00 90.62 96 ILE A O 1
ATOM 726 N N . GLY A 1 97 ? 1.045 7.136 2.768 1.00 87.62 97 GLY A N 1
ATOM 727 C CA . GLY A 1 97 ? 0.457 8.417 3.156 1.00 87.62 97 GLY A CA 1
ATOM 728 C C . GLY A 1 97 ? -0.879 8.295 3.882 1.00 87.62 97 GLY A C 1
ATOM 729 O O . GLY A 1 97 ? -1.201 9.141 4.711 1.00 87.62 97 GLY A O 1
ATOM 730 N N . PHE A 1 98 ? -1.656 7.250 3.594 1.00 88.81 98 PHE A N 1
ATOM 731 C CA . PHE A 1 98 ? -3.018 7.122 4.108 1.00 88.81 98 PHE A CA 1
ATOM 732 C C . PHE A 1 98 ? -3.243 5.805 4.848 1.00 88.81 98 PHE A C 1
ATOM 734 O O . PHE A 1 98 ? -3.597 5.804 6.023 1.00 88.81 98 PHE A O 1
ATOM 741 N N . THR A 1 99 ? -3.005 4.670 4.195 1.00 85.69 99 THR A N 1
ATOM 742 C CA . THR A 1 99 ? -3.444 3.372 4.728 1.00 85.69 99 THR A CA 1
ATOM 743 C C . THR A 1 99 ? -2.688 2.988 5.997 1.00 85.69 99 THR A C 1
ATOM 745 O O . THR A 1 99 ? -3.316 2.755 7.026 1.00 85.69 99 THR A O 1
ATOM 748 N N . VAL A 1 100 ? -1.354 2.970 5.967 1.00 87.38 100 VAL A N 1
ATOM 749 C CA . VAL A 1 100 ? -0.539 2.555 7.121 1.00 87.38 100 VAL A CA 1
ATOM 750 C C . VAL A 1 100 ? -0.685 3.508 8.320 1.00 87.38 100 VAL A C 1
ATOM 752 O O . VAL A 1 100 ? -0.953 3.014 9.419 1.00 87.38 100 VAL A O 1
ATOM 755 N N . PRO A 1 101 ? -0.591 4.846 8.170 1.00 88.94 101 PRO A N 1
ATOM 756 C CA . PRO A 1 101 ? -0.729 5.763 9.301 1.00 88.94 101 PRO A CA 1
ATOM 757 C C . PRO A 1 101 ? -2.101 5.674 9.968 1.00 88.94 101 PRO A C 1
ATOM 759 O O . PRO A 1 101 ? -2.190 5.605 11.195 1.00 88.94 101 PRO A O 1
ATOM 762 N N . VAL A 1 102 ? -3.176 5.623 9.172 1.00 87.06 102 VAL A N 1
ATOM 763 C CA . VAL A 1 102 ? -4.542 5.556 9.707 1.00 87.06 102 VAL A CA 1
ATOM 764 C C . VAL A 1 102 ? -4.791 4.207 10.386 1.00 87.06 102 VAL A C 1
ATOM 766 O O . VAL A 1 102 ? -5.402 4.165 11.454 1.00 87.06 102 VAL A O 1
ATOM 769 N N . TRP A 1 103 ? -4.258 3.110 9.843 1.00 85.94 103 TRP A N 1
ATOM 770 C CA . TRP A 1 103 ? -4.305 1.797 10.492 1.00 85.94 103 TRP A CA 1
ATOM 771 C C . TRP A 1 103 ? -3.616 1.782 11.856 1.00 85.94 103 TRP A C 1
ATOM 773 O O . TRP A 1 103 ? -4.202 1.309 12.833 1.00 85.94 103 TRP A O 1
ATOM 783 N N . ILE A 1 104 ? -2.396 2.323 11.939 1.00 86.88 104 ILE A N 1
ATOM 784 C CA . ILE A 1 104 ? -1.645 2.420 13.197 1.00 86.88 104 ILE A CA 1
ATOM 785 C C . ILE A 1 104 ? -2.411 3.288 14.200 1.00 86.88 104 ILE A C 1
ATOM 787 O O . ILE A 1 104 ? -2.557 2.897 15.358 1.00 86.88 104 ILE A O 1
ATOM 791 N N . PHE A 1 105 ? -2.954 4.425 13.758 1.00 87.25 105 PHE A N 1
ATOM 792 C CA . PHE A 1 105 ? -3.727 5.330 14.607 1.00 87.25 105 PHE A CA 1
ATOM 793 C C . PHE A 1 105 ? -4.971 4.653 15.204 1.00 87.25 105 PHE A C 1
ATOM 795 O O . PHE A 1 105 ? -5.180 4.696 16.420 1.00 87.25 105 PHE A O 1
ATOM 802 N N . ILE A 1 106 ? -5.779 3.977 14.376 1.00 84.50 106 ILE A N 1
ATOM 803 C CA . ILE A 1 106 ? -6.969 3.258 14.856 1.00 84.50 106 ILE A CA 1
ATOM 804 C C . ILE A 1 106 ? -6.574 2.113 15.783 1.00 84.50 106 ILE A C 1
ATOM 806 O O . ILE A 1 106 ? -7.204 1.942 16.826 1.00 84.50 106 ILE A O 1
ATOM 810 N N . TRP A 1 107 ? -5.532 1.348 15.450 1.00 84.69 107 TRP A N 1
ATOM 811 C CA . TRP A 1 107 ? -5.051 0.283 16.324 1.00 84.69 107 TRP A CA 1
ATOM 812 C C . TRP A 1 107 ? -4.627 0.820 17.693 1.00 84.69 107 TRP A C 1
ATOM 814 O O . TRP A 1 107 ? -4.981 0.229 18.711 1.00 84.69 107 TRP A O 1
ATOM 824 N N . TRP A 1 108 ? -3.929 1.956 17.743 1.00 84.06 108 TRP A N 1
ATOM 825 C CA . TRP A 1 108 ? -3.492 2.559 19.002 1.00 84.06 108 TRP A CA 1
ATOM 826 C C . TRP A 1 108 ? -4.687 2.981 19.867 1.00 84.06 108 TRP A C 1
ATOM 828 O O . TRP A 1 108 ? -4.745 2.651 21.054 1.00 84.06 108 TRP A O 1
ATOM 838 N N . LYS A 1 109 ? -5.702 3.599 19.247 1.00 83.38 109 LYS A N 1
ATOM 839 C CA . LYS A 1 109 ? -6.968 3.953 19.906 1.00 83.38 109 LYS A CA 1
ATOM 840 C C . LYS A 1 109 ? -7.724 2.715 20.404 1.00 83.38 109 LYS A C 1
ATOM 842 O O . LYS A 1 109 ? -8.168 2.678 21.551 1.00 83.38 109 LYS A O 1
ATOM 847 N N . ALA A 1 110 ? -7.843 1.687 19.566 1.00 80.25 110 ALA A N 1
ATOM 848 C CA . ALA A 1 110 ? -8.531 0.444 19.901 1.00 80.25 110 ALA A CA 1
ATOM 849 C C . ALA A 1 110 ? -7.826 -0.297 21.047 1.00 80.25 110 ALA A C 1
ATOM 851 O O . ALA A 1 110 ? -8.478 -0.712 22.004 1.00 80.25 110 ALA A O 1
ATOM 852 N N . ARG A 1 111 ? -6.491 -0.371 21.014 1.00 79.62 111 ARG A N 1
ATOM 853 C CA . ARG A 1 111 ? -5.680 -0.999 22.063 1.00 79.62 111 ARG A CA 1
ATOM 854 C C . ARG A 1 111 ? -5.865 -0.326 23.419 1.00 79.62 111 ARG A C 1
ATOM 856 O O . ARG A 1 111 ? -5.913 -1.023 24.427 1.00 79.62 111 ARG A O 1
ATOM 863 N N . HIS A 1 112 ? -5.980 1.001 23.450 1.00 76.31 112 HIS A N 1
ATOM 864 C CA . HIS A 1 112 ? -6.235 1.727 24.692 1.00 76.31 112 HIS A CA 1
ATOM 865 C C . HIS A 1 112 ? -7.627 1.410 25.263 1.00 76.31 112 HIS A C 1
ATOM 867 O O . HIS A 1 112 ? -7.763 1.253 26.470 1.00 76.31 112 HIS A O 1
ATOM 873 N N . SER A 1 113 ? -8.639 1.242 24.405 1.00 76.38 113 SER A N 1
ATOM 874 C CA . SER A 1 113 ? -10.012 0.909 24.822 1.00 76.38 113 SER A CA 1
ATOM 875 C C . SER A 1 113 ? -10.220 -0.535 25.292 1.00 76.38 113 SER A C 1
ATOM 877 O O . SER A 1 113 ? -11.263 -0.839 25.854 1.00 76.38 113 SER A O 1
ATOM 879 N N . TRP A 1 114 ? -9.281 -1.443 25.006 1.00 71.81 114 TRP A N 1
ATOM 880 C CA . TRP A 1 114 ? -9.362 -2.853 25.424 1.00 71.81 114 TRP A CA 1
ATOM 881 C C . TRP A 1 114 ? -8.584 -3.138 26.708 1.00 71.81 114 TRP A C 1
ATOM 883 O O . TRP A 1 114 ? -8.687 -4.234 27.247 1.00 71.81 114 TRP A O 1
ATOM 893 N N . ARG A 1 115 ? -7.762 -2.183 27.160 1.00 63.41 115 ARG A N 1
ATOM 894 C CA . ARG A 1 115 ? -7.011 -2.280 28.420 1.00 63.41 115 ARG A CA 1
ATOM 895 C C . ARG A 1 115 ? -7.796 -1.774 29.634 1.00 63.41 115 ARG A C 1
ATOM 897 O O . ARG A 1 115 ? -7.378 -2.059 30.749 1.00 63.41 115 ARG A O 1
ATOM 904 N N . THR A 1 116 ? -8.868 -1.021 29.410 1.00 51.97 116 THR A N 1
ATOM 905 C CA . THR A 1 116 ? -9.863 -0.593 30.408 1.00 51.97 116 THR A CA 1
ATOM 906 C C . THR A 1 116 ? -11.080 -1.491 30.332 1.00 51.97 116 THR A C 1
ATOM 908 O O . THR A 1 116 ? -11.552 -1.924 31.399 1.00 51.97 116 THR A O 1
#

pLDDT: mean 80.61, std 7.88, range [51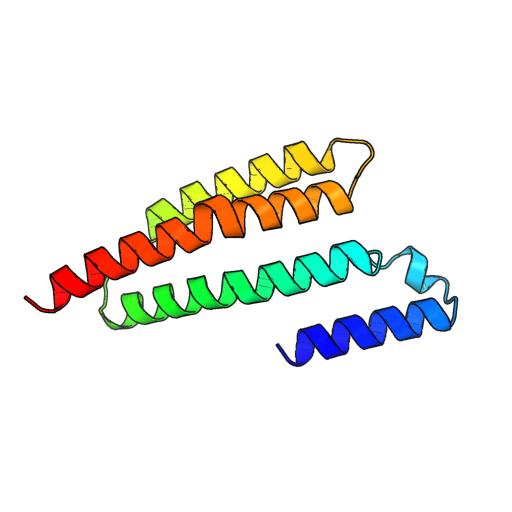.97, 93.19]

Sequence (116 aa):
MLGGLVAWCAVAGLHWLELPLAERLLPLKPLAILIGCTILHHISDSLSQYARAHKREPFVGLFVCSNLAITFAIWWGGHGEAGATGAVCGFFAVLIGFTVPVWIFIWWKARHSWRT

Radius of gyration: 17.41 Å; chains: 1; bounding box: 35×24×55 Å

Foldseek 3Di:
DVVLVVVLVVLVVVVVVVDPVNVVDDPSQLSVLVVVLVVLVVVLVVLQVVCVVVVDRPCPVVVVVLVVQLVVQLVVQCVDPCHSSRNSVSNSCSSVVPNNVVSVVVSVVVVVVVVD